Protein AF-A0A2V6P5K2-F1 (afdb_monomer)

Mean predicted aligned error: 11.36 Å

Radius of gyration: 23.08 Å; Cα contacts (8 Å, |Δi|>4): 167; chains: 1; bounding box: 64×49×76 Å

Sequence (135 aa):
MKTFSPVRTTAMHRAQLALGARFREVDGWQVADAYTSADTEAMRARAAVGLADVSAGGKLGVRGEAVDALIVKVSGGGAPEPGRAGRVRLDGAESLLCRLAADELPASAGCSPTPPRPSAALTSSTSPRRSPLST

Solvent-accessible surface area (backbone atoms only — not comparable to full-atom values): 8600 Å² total; per-residue (Å²): 133,86,80,86,75,84,75,41,68,52,96,57,47,69,60,40,53,76,64,53,40,40,72,42,80,54,99,61,27,55,40,79,71,41,66,80,47,71,68,60,50,53,50,50,24,73,76,65,71,69,89,79,90,64,76,86,45,57,72,46,79,46,75,40,91,58,47,55,64,49,37,33,71,59,46,77,41,81,64,55,57,64,78,32,69,38,82,42,47,47,93,88,39,54,26,40,40,35,20,69,39,95,37,32,36,43,34,33,47,52,86,71,86,71,70,80,75,74,80,80,76,85,74,87,78,88,78,81,85,81,78,83,88,82,134

Secondary structure (DSSP, 8-state):
-----PPEE-TTHHHHHHTT-EEEEETTEEEEEESS-HHHHHHHHHHS------TTS-EEEEESTTHHHHHHHHHSSPPPPTT-EEEEEETTEEEEEE--BTTEEEEEE-----PPPP--------PPPPPPPP-

Foldseek 3Di:
DDDDQDAAEDPCRVVCVVLQFDWDDDPRYTAGDDSDDPVVQVVVCVVPNHDGDPVPWDKDKFFDQCVQVVCCVQFVDGADDAQDWDWGAGPNFTKIWHHPDNGIIMITTDPDPDDPDPDPPPDDDDDDDDDDDDD

Nearest PDB structures (foldseek):
  3a8i-assembly1_A  TM=8.975E-01  e=7.615E-04  Escherichia coli K-12
  3a8k-assembly1_A  TM=8.858E-01  e=9.155E-04  Escherichia coli K-12
  4xrp-assembly1_F  TM=5.488E-01  e=4.380E+00  Capnocytophaga gingivalis ATCC 33624
  4xrp-assembly1_C  TM=5.606E-01  e=7.159E+00  Capnocytophaga gingivalis ATCC 33624

Structure (mmCIF, N/CA/C/O backbone):
data_AF-A0A2V6P5K2-F1
#
_entry.id   AF-A0A2V6P5K2-F1
#
loop_
_atom_site.group_PDB
_atom_site.id
_atom_site.type_symbol
_atom_site.label_atom_id
_atom_site.label_alt_id
_atom_site.label_comp_id
_atom_site.label_asym_id
_atom_site.label_entity_id
_atom_site.label_seq_id
_atom_site.pdbx_PDB_ins_code
_atom_site.Cartn_x
_atom_site.Cartn_y
_atom_site.Cartn_z
_atom_site.occupancy
_atom_site.B_iso_or_equiv
_atom_site.auth_seq_id
_atom_site.auth_comp_id
_atom_site.auth_asym_id
_atom_site.auth_atom_id
_atom_site.pdbx_PDB_model_num
ATOM 1 N N . MET A 1 1 ? -12.388 34.777 4.674 1.00 58.03 1 MET A N 1
ATOM 2 C CA . MET A 1 1 ? -12.860 33.700 3.771 1.00 58.03 1 MET A CA 1
ATOM 3 C C . MET A 1 1 ? -12.372 32.371 4.325 1.00 58.03 1 MET A C 1
ATOM 5 O O . MET A 1 1 ? -11.187 32.272 4.608 1.00 58.03 1 MET A O 1
ATOM 9 N N . LYS A 1 2 ? -13.252 31.385 4.552 1.00 57.06 2 LYS A N 1
ATOM 10 C CA . LYS A 1 2 ? -12.820 30.014 4.879 1.00 57.06 2 LYS A CA 1
ATOM 11 C C . LYS A 1 2 ? -12.403 29.338 3.574 1.00 57.06 2 LYS A C 1
ATOM 13 O O . LYS A 1 2 ? -13.245 29.158 2.700 1.00 57.06 2 LYS A O 1
ATOM 18 N N . THR A 1 3 ? -11.125 29.011 3.431 1.00 75.88 3 THR A N 1
ATOM 19 C CA . THR A 1 3 ? -10.625 28.248 2.284 1.00 75.88 3 THR A CA 1
ATOM 20 C C . THR A 1 3 ? -11.093 26.803 2.431 1.00 75.88 3 THR A C 1
ATOM 22 O O . THR A 1 3 ? -10.783 26.147 3.423 1.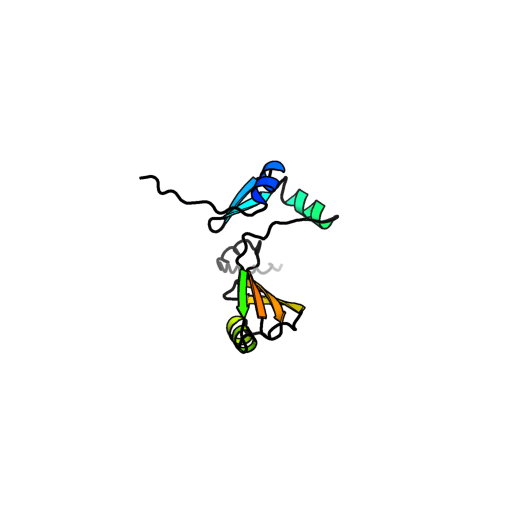00 75.88 3 THR A O 1
ATOM 25 N N . PHE A 1 4 ? -11.890 26.323 1.480 1.00 80.94 4 PHE A N 1
ATOM 26 C CA . PHE A 1 4 ? -12.284 24.921 1.412 1.00 80.94 4 PHE A CA 1
ATOM 27 C C . PHE A 1 4 ? -11.065 24.081 1.014 1.00 80.94 4 PHE A C 1
ATOM 29 O O . PHE A 1 4 ? -10.505 24.292 -0.060 1.00 80.94 4 PHE A O 1
ATOM 36 N N . SER A 1 5 ? -10.655 23.152 1.879 1.00 78.25 5 SER A N 1
ATOM 37 C CA . SER A 1 5 ? -9.629 22.153 1.570 1.00 78.25 5 SER A CA 1
ATOM 38 C C . SER A 1 5 ? -10.309 20.788 1.436 1.00 78.25 5 SER A C 1
ATOM 40 O O . SER A 1 5 ? -10.812 20.272 2.438 1.00 78.25 5 SER A O 1
ATOM 42 N N . PRO A 1 6 ? -10.415 20.219 0.223 1.00 82.56 6 PRO A N 1
ATOM 43 C CA . PRO A 1 6 ? -11.045 18.920 0.037 1.00 82.56 6 PRO A CA 1
ATOM 44 C C . PRO A 1 6 ? -10.199 17.812 0.672 1.00 82.56 6 PRO A C 1
ATOM 46 O O . PRO A 1 6 ? -9.006 17.686 0.401 1.00 82.56 6 PRO A O 1
ATOM 49 N N . VAL A 1 7 ? -10.841 16.975 1.485 1.00 89.81 7 VAL A N 1
ATOM 50 C CA . VAL A 1 7 ? -10.214 15.810 2.117 1.00 89.81 7 VAL A CA 1
ATOM 51 C C . VAL A 1 7 ? -10.334 14.606 1.185 1.00 89.81 7 VAL A C 1
ATOM 53 O O . VAL A 1 7 ? -11.437 14.241 0.772 1.00 89.81 7 VAL A O 1
ATOM 56 N N . ARG A 1 8 ? -9.205 13.974 0.848 1.00 94.44 8 ARG A N 1
ATOM 57 C CA . ARG A 1 8 ? -9.192 12.763 0.016 1.00 94.44 8 ARG A CA 1
ATOM 58 C C . ARG A 1 8 ? -9.599 11.548 0.846 1.00 94.44 8 ARG A C 1
ATOM 60 O O . ARG A 1 8 ? -9.168 11.395 1.984 1.00 94.44 8 ARG A O 1
ATOM 67 N N . THR A 1 9 ? -10.407 10.666 0.269 1.00 96.62 9 THR A N 1
ATOM 68 C CA . THR A 1 9 ? -10.878 9.431 0.915 1.00 96.62 9 THR A CA 1
ATOM 69 C C . THR A 1 9 ? -10.665 8.244 -0.014 1.00 96.62 9 THR A C 1
ATOM 71 O O . THR A 1 9 ? -10.690 8.387 -1.238 1.00 96.62 9 THR A O 1
ATOM 74 N N . THR A 1 10 ? -10.404 7.069 0.558 1.00 95.06 10 THR A N 1
ATOM 75 C CA . THR A 1 10 ? -10.227 5.842 -0.225 1.00 95.06 10 THR A CA 1
ATOM 76 C C . THR A 1 10 ? -11.581 5.260 -0.629 1.00 95.06 10 THR A C 1
ATOM 78 O O . THR A 1 10 ? -12.621 5.588 -0.054 1.00 95.06 10 THR A O 1
ATOM 81 N N . ALA A 1 11 ? -11.576 4.321 -1.578 1.00 96.94 11 ALA A N 1
ATOM 82 C CA . ALA A 1 11 ? -12.780 3.575 -1.942 1.00 96.94 11 ALA A CA 1
ATOM 83 C C . ALA A 1 11 ? -13.384 2.793 -0.756 1.00 96.94 11 ALA A C 1
ATOM 85 O O . ALA A 1 11 ? -14.581 2.511 -0.751 1.00 96.94 11 ALA A O 1
ATOM 86 N N . MET A 1 12 ? -12.576 2.456 0.256 1.00 96.81 12 MET A N 1
ATOM 87 C CA . MET A 1 12 ? -13.009 1.693 1.430 1.00 96.81 12 MET A CA 1
ATOM 88 C C . MET A 1 12 ? -13.611 2.570 2.534 1.00 96.81 12 MET A C 1
ATOM 90 O O . MET A 1 12 ? -14.211 2.037 3.464 1.00 96.81 12 MET A O 1
ATOM 94 N N . HIS A 1 13 ? -13.512 3.899 2.432 1.00 96.62 13 HIS A N 1
ATOM 95 C CA . HIS A 1 13 ? -13.865 4.846 3.498 1.00 96.62 13 HIS A CA 1
ATOM 96 C C . HIS A 1 13 ? -15.251 4.616 4.115 1.00 96.62 13 HIS A C 1
ATOM 98 O O . HIS A 1 13 ? -15.392 4.563 5.336 1.00 96.62 13 HIS A O 1
ATOM 104 N N . ARG A 1 1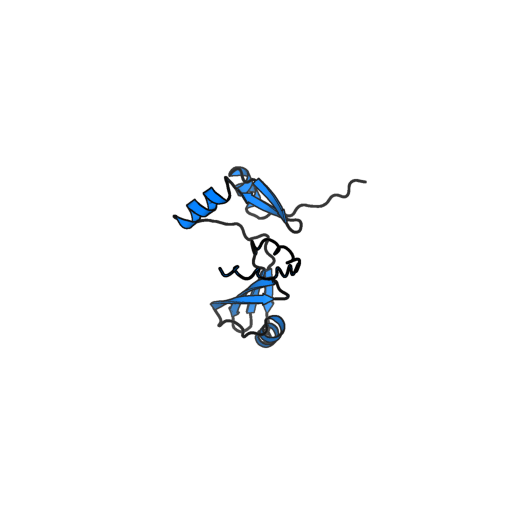4 ? -16.277 4.383 3.288 1.00 96.94 14 ARG A N 1
ATOM 105 C CA . ARG A 1 14 ? -17.643 4.117 3.773 1.00 96.94 14 ARG A CA 1
ATOM 106 C C . ARG A 1 14 ? -17.746 2.822 4.580 1.00 96.94 14 ARG A C 1
ATOM 108 O O . ARG A 1 14 ? -18.428 2.798 5.600 1.00 96.94 14 ARG A O 1
ATOM 115 N N . ALA A 1 15 ? -17.070 1.761 4.140 1.00 97.38 15 ALA A N 1
ATOM 116 C CA . ALA A 1 15 ? -17.043 0.495 4.868 1.00 97.38 15 ALA A CA 1
ATOM 117 C C . ALA A 1 15 ? -16.284 0.645 6.194 1.00 97.38 15 ALA A C 1
ATOM 119 O O . ALA A 1 15 ? -16.725 0.145 7.223 1.00 97.38 15 ALA A O 1
ATOM 120 N N . GLN A 1 16 ? -15.185 1.401 6.187 1.00 97.44 16 GLN A N 1
ATOM 121 C CA . GLN A 1 16 ? -14.398 1.692 7.384 1.00 97.44 16 GLN A CA 1
ATOM 122 C C . GLN A 1 16 ? -15.218 2.475 8.417 1.00 97.44 16 GLN A C 1
ATOM 124 O O . GLN A 1 16 ? -15.223 2.116 9.592 1.00 97.44 16 GLN A O 1
ATOM 129 N N . LEU A 1 17 ? -15.978 3.485 7.977 1.00 97.31 17 LEU A N 1
ATOM 130 C CA . LEU A 1 17 ? -16.918 4.217 8.830 1.00 97.31 17 LEU A CA 1
ATOM 131 C C . LEU A 1 17 ? -17.969 3.293 9.456 1.00 97.31 17 LEU A C 1
ATOM 133 O O . LEU A 1 17 ? -18.198 3.359 10.660 1.00 97.31 17 LEU A O 1
ATOM 137 N N . ALA A 1 18 ? -18.580 2.412 8.659 1.00 97.81 18 ALA A N 1
ATOM 138 C CA . ALA A 1 18 ? -19.583 1.463 9.146 1.00 97.81 18 ALA A CA 1
ATOM 139 C C . ALA A 1 18 ? -19.016 0.464 10.173 1.00 97.81 18 ALA A C 1
ATOM 141 O O . ALA A 1 18 ? -19.738 0.012 11.057 1.00 97.81 18 ALA A O 1
ATOM 142 N N . LEU A 1 19 ? -17.719 0.154 10.085 1.00 96.94 19 LEU A N 1
ATOM 143 C CA . LEU A 1 19 ? -16.990 -0.687 11.040 1.00 96.94 19 LEU A CA 1
ATOM 144 C C . LEU A 1 19 ? -16.494 0.079 12.281 1.00 96.94 19 LEU A C 1
ATOM 146 O O . LEU A 1 19 ? -15.808 -0.504 13.117 1.00 96.94 19 LEU A O 1
ATOM 150 N N . GLY A 1 20 ? -16.818 1.369 12.412 1.00 9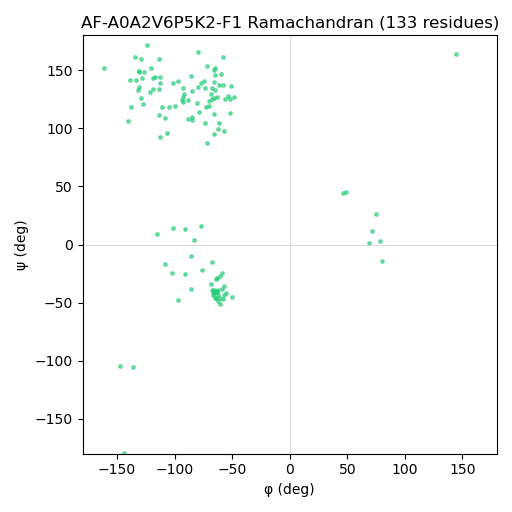7.00 20 GLY A N 1
ATOM 151 C CA . GLY A 1 20 ? -16.416 2.183 13.558 1.00 97.00 20 GLY A CA 1
ATOM 152 C C . GLY A 1 20 ? -14.944 2.594 13.543 1.00 97.00 20 GLY A C 1
ATOM 153 O O . GLY A 1 20 ? -14.367 2.828 14.605 1.00 97.00 20 GLY A O 1
ATOM 154 N N . ALA A 1 21 ? -14.323 2.683 12.362 1.00 97.31 21 ALA A N 1
ATOM 155 C CA . ALA A 1 21 ? -12.958 3.176 12.247 1.00 97.31 21 ALA A CA 1
ATOM 156 C C . ALA A 1 21 ? -12.828 4.594 12.818 1.00 97.31 21 ALA A C 1
ATOM 158 O O . ALA A 1 21 ? -13.634 5.487 12.545 1.00 97.31 21 ALA A O 1
ATOM 159 N N . ARG A 1 22 ? -11.748 4.817 13.561 1.00 96.38 22 ARG A N 1
ATOM 160 C CA . ARG A 1 22 ? -11.208 6.147 13.835 1.00 96.38 22 ARG A CA 1
ATOM 161 C C . ARG A 1 22 ? -10.280 6.534 12.697 1.00 96.38 22 ARG A C 1
ATOM 163 O O . ARG A 1 22 ? -9.585 5.679 12.155 1.00 96.38 22 ARG A O 1
ATOM 170 N N . PHE A 1 23 ? -10.258 7.815 12.355 1.00 96.06 23 PHE A N 1
ATOM 171 C CA . PHE A 1 23 ? -9.497 8.321 11.219 1.00 96.06 23 PHE A CA 1
ATOM 172 C C . PHE A 1 23 ? -8.472 9.364 11.644 1.00 96.06 23 PHE A C 1
ATOM 174 O O . PHE A 1 23 ? -8.692 10.113 12.596 1.00 96.06 23 PHE A O 1
ATOM 181 N N . ARG A 1 24 ? -7.391 9.453 10.873 1.00 94.62 24 ARG A N 1
ATOM 182 C CA . ARG A 1 24 ? -6.400 10.529 10.945 1.00 94.62 24 ARG A CA 1
ATOM 183 C C . ARG A 1 24 ? -6.147 11.113 9.562 1.00 94.62 24 ARG A C 1
ATOM 185 O O . ARG A 1 24 ? -6.414 10.459 8.553 1.00 94.62 24 ARG A O 1
ATOM 192 N N . GLU A 1 25 ? -5.624 12.332 9.523 1.00 93.19 25 GLU A N 1
ATOM 193 C CA . GLU A 1 25 ? -5.201 12.962 8.275 1.00 93.19 25 GLU A CA 1
ATOM 194 C C . GLU A 1 25 ? -3.719 12.678 8.004 1.00 93.19 25 GLU A C 1
ATOM 196 O O . GLU A 1 25 ? -2.878 12.862 8.885 1.00 93.19 25 GLU A O 1
ATOM 201 N N . VAL A 1 26 ? -3.399 12.209 6.798 1.00 90.19 26 VAL A N 1
ATOM 202 C CA . VAL A 1 26 ? -2.028 11.960 6.331 1.00 90.19 26 VAL A CA 1
ATOM 203 C C . VAL A 1 26 ? -1.923 12.457 4.898 1.00 90.19 26 VAL A C 1
ATOM 205 O O . VAL A 1 26 ? -2.649 11.977 4.031 1.00 90.19 26 VAL A O 1
ATOM 208 N N . ASP A 1 27 ? -1.052 13.436 4.648 1.00 87.19 27 ASP A N 1
ATOM 209 C CA . ASP A 1 27 ? -0.833 14.030 3.323 1.00 87.19 27 ASP A CA 1
ATOM 210 C C . ASP A 1 27 ? -2.144 14.375 2.600 1.00 87.19 27 ASP A C 1
ATOM 212 O O . ASP A 1 27 ? -2.316 14.048 1.429 1.00 87.19 27 ASP A O 1
ATOM 216 N N . GLY A 1 28 ? -3.106 14.985 3.305 1.00 90.12 28 GLY A N 1
ATOM 217 C CA . GLY A 1 28 ? -4.424 15.369 2.781 1.00 90.12 28 GLY A CA 1
ATOM 218 C C . GLY A 1 28 ? -5.396 14.211 2.506 1.00 90.12 28 GLY A C 1
ATOM 219 O O . GLY A 1 28 ? -6.418 14.425 1.847 1.00 90.12 28 GLY A O 1
ATOM 220 N N . TRP A 1 29 ? -5.087 12.997 2.967 1.00 94.31 29 TRP A N 1
ATOM 221 C CA . TRP A 1 29 ? -5.995 11.850 3.002 1.00 94.31 29 TRP A CA 1
ATOM 222 C C . TRP A 1 29 ? -6.559 11.636 4.397 1.00 94.31 29 TRP A C 1
ATOM 224 O O . TRP A 1 29 ? -5.817 11.659 5.372 1.00 94.31 29 TRP A O 1
ATOM 234 N N . GLN A 1 30 ? -7.843 11.310 4.487 1.00 95.75 30 GLN A N 1
ATOM 235 C CA . GLN A 1 30 ? -8.428 10.731 5.688 1.00 95.75 30 GLN A CA 1
ATOM 236 C C . GLN A 1 30 ? -8.282 9.208 5.633 1.00 95.75 30 GLN A C 1
ATOM 238 O O . GLN A 1 30 ? -8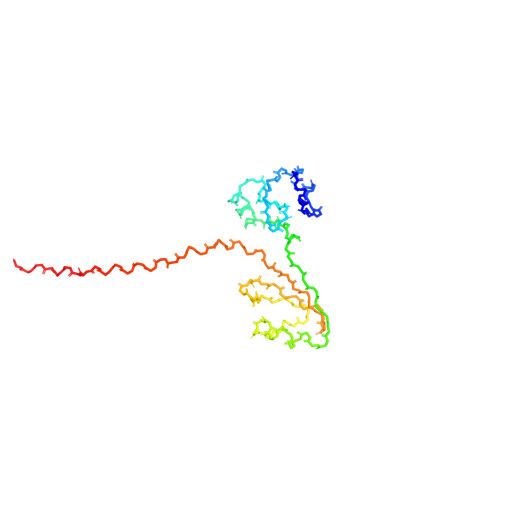.949 8.537 4.842 1.00 95.75 30 GLN A O 1
ATOM 243 N N . VAL A 1 31 ? -7.395 8.669 6.468 1.00 95.62 31 VAL A N 1
ATOM 244 C CA . VAL A 1 31 ? -7.057 7.240 6.524 1.00 95.62 31 VAL A CA 1
ATOM 245 C C . VAL A 1 31 ? -7.535 6.627 7.833 1.00 95.62 31 VAL A C 1
ATOM 247 O O . VAL A 1 31 ? -7.503 7.287 8.874 1.00 95.62 31 VAL A O 1
ATOM 250 N N . ALA A 1 32 ? -7.989 5.373 7.786 1.00 96.25 32 ALA A N 1
ATOM 251 C CA . ALA A 1 32 ? -8.329 4.628 8.993 1.00 96.25 32 ALA A CA 1
ATOM 252 C C . ALA A 1 32 ? -7.068 4.442 9.854 1.00 96.25 32 ALA A C 1
ATOM 254 O O . ALA A 1 32 ? -6.033 3.989 9.368 1.00 96.25 32 ALA A O 1
ATOM 255 N N . ASP A 1 33 ? -7.165 4.828 11.120 1.00 95.06 33 ASP A N 1
ATOM 256 C CA . ASP A 1 33 ? -6.094 4.753 12.112 1.00 95.06 33 ASP A CA 1
ATOM 257 C C . ASP A 1 33 ? -6.221 3.491 12.972 1.00 95.06 33 ASP A C 1
ATOM 259 O O . ASP A 1 33 ? -5.258 2.750 13.140 1.00 95.06 33 ASP A O 1
ATOM 263 N N . ALA A 1 34 ? -7.427 3.224 13.484 1.00 95.00 34 ALA A N 1
ATOM 264 C CA . ALA A 1 34 ? -7.740 2.044 14.285 1.00 95.00 34 ALA A CA 1
ATOM 265 C C . ALA A 1 34 ? -9.253 1.793 14.320 1.00 95.00 34 ALA A C 1
ATOM 267 O O . ALA A 1 34 ? -10.047 2.731 14.281 1.00 95.00 34 ALA A O 1
ATOM 268 N N . TYR A 1 35 ? -9.652 0.538 14.482 1.00 96.38 35 TYR A N 1
ATOM 269 C CA . TYR A 1 35 ? -11.032 0.097 14.721 1.00 96.38 35 TYR A CA 1
ATOM 270 C C . TYR A 1 35 ? -11.271 -0.241 16.203 1.00 96.38 35 TYR A C 1
ATOM 272 O O . TYR A 1 35 ? -12.393 -0.178 16.695 1.00 96.38 35 TYR A O 1
ATOM 280 N N . THR A 1 36 ? -10.210 -0.591 16.937 1.00 94.94 36 THR A N 1
ATOM 281 C CA . THR A 1 36 ? -10.212 -0.921 18.369 1.00 94.94 36 THR A CA 1
ATOM 282 C C . THR A 1 36 ? -9.026 -0.252 19.080 1.00 94.94 36 THR A C 1
ATOM 284 O O . THR A 1 36 ? -9.057 0.960 19.297 1.00 94.94 36 THR A O 1
ATOM 287 N N . SER A 1 37 ? -7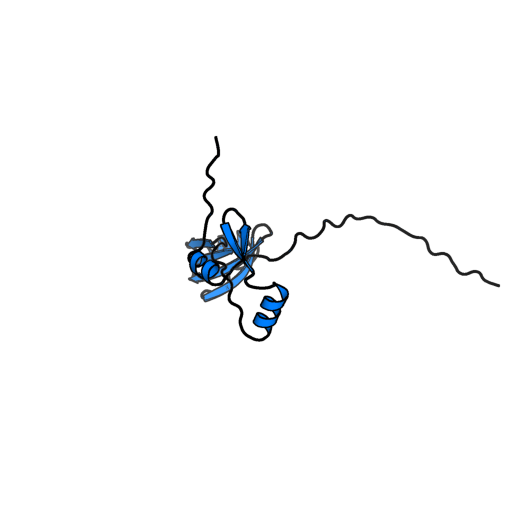.970 -0.987 19.439 1.00 94.31 37 SER A N 1
ATOM 288 C CA . SER A 1 37 ? -6.672 -0.456 19.872 1.00 94.31 37 SER A CA 1
ATOM 289 C C . SER A 1 37 ? -5.551 -1.077 19.041 1.00 94.31 37 SER A C 1
ATOM 291 O O . SER A 1 37 ? -5.656 -2.235 18.636 1.00 94.31 37 SER A O 1
ATOM 293 N N . ALA A 1 38 ? -4.472 -0.321 18.812 1.00 91.44 38 ALA A N 1
ATOM 294 C CA . ALA A 1 38 ? -3.346 -0.774 17.993 1.00 91.44 38 ALA A CA 1
ATOM 295 C C . ALA A 1 38 ? -2.756 -2.105 18.497 1.00 91.44 38 ALA A C 1
ATOM 297 O O . ALA A 1 38 ? -2.510 -3.010 17.703 1.00 91.44 38 ALA A O 1
ATOM 298 N N . ASP A 1 39 ? -2.613 -2.265 19.817 1.00 95.19 39 ASP A N 1
ATOM 299 C CA . ASP A 1 39 ? -2.106 -3.504 20.418 1.00 95.19 39 ASP A CA 1
ATOM 300 C C . ASP A 1 39 ? -3.052 -4.687 20.195 1.00 95.19 39 ASP A C 1
ATOM 302 O O . ASP A 1 39 ? -2.607 -5.781 19.845 1.00 95.19 39 ASP A O 1
ATOM 306 N N . THR A 1 40 ? -4.364 -4.469 20.339 1.00 96.50 40 THR A N 1
ATOM 307 C CA . THR A 1 40 ? -5.368 -5.522 20.127 1.00 96.50 40 THR A CA 1
ATOM 308 C C . THR A 1 40 ? -5.409 -5.950 18.666 1.00 96.50 40 THR A C 1
ATOM 310 O O . THR A 1 40 ? -5.446 -7.146 18.376 1.00 96.50 40 THR A O 1
ATOM 313 N N . GLU A 1 41 ? -5.369 -4.996 17.737 1.00 96.50 41 GLU A N 1
ATOM 314 C CA . GLU A 1 41 ? -5.343 -5.270 16.299 1.00 96.50 41 GLU A CA 1
ATOM 315 C C . GLU A 1 41 ? -4.072 -6.007 15.896 1.00 96.50 41 GLU A C 1
ATOM 317 O O . GLU A 1 41 ? -4.149 -7.031 15.221 1.00 96.50 41 GLU A O 1
ATOM 322 N N . ALA A 1 42 ? -2.910 -5.555 16.369 1.00 95.56 42 ALA A N 1
ATOM 323 C CA . ALA A 1 42 ? -1.638 -6.191 16.065 1.00 95.56 42 ALA A CA 1
ATOM 324 C C . ALA A 1 42 ? -1.541 -7.599 16.674 1.00 95.56 42 ALA A C 1
ATOM 326 O O . ALA A 1 42 ? -1.026 -8.512 16.030 1.00 95.56 42 ALA A O 1
ATOM 327 N N . MET A 1 43 ? -2.046 -7.807 17.894 1.00 97.69 43 MET A N 1
ATOM 328 C CA . MET A 1 43 ? -2.140 -9.135 18.508 1.00 97.69 43 MET A CA 1
ATOM 329 C C . MET A 1 43 ? -3.031 -10.064 17.672 1.00 97.69 43 MET A C 1
ATOM 331 O O . MET A 1 43 ? -2.600 -11.159 17.316 1.00 97.69 43 MET A O 1
ATOM 335 N N . ARG A 1 44 ? -4.247 -9.626 17.319 1.00 97.38 44 ARG A N 1
ATOM 336 C CA . ARG A 1 44 ? -5.194 -10.426 16.521 1.00 97.38 44 ARG A CA 1
ATOM 337 C C . ARG A 1 44 ? -4.655 -10.730 15.123 1.00 97.38 44 ARG A C 1
ATOM 339 O O . ARG A 1 44 ? -4.774 -11.863 14.669 1.00 97.38 44 ARG A O 1
ATOM 346 N N . ALA A 1 45 ? -4.018 -9.757 14.474 1.00 96.62 45 ALA A N 1
ATOM 347 C CA . ALA A 1 45 ? -3.410 -9.935 13.160 1.00 96.62 45 ALA A CA 1
ATOM 348 C C . ALA A 1 45 ? -2.254 -10.945 13.189 1.00 96.62 45 ALA A C 1
ATOM 350 O O . ALA A 1 45 ? -2.151 -11.762 12.283 1.00 96.62 45 ALA A O 1
ATOM 351 N N . ARG A 1 46 ? -1.415 -10.930 14.238 1.00 97.12 46 ARG A N 1
ATOM 352 C CA . ARG A 1 46 ? -0.338 -11.922 14.423 1.00 97.12 46 ARG A CA 1
ATOM 353 C C . ARG A 1 46 ? -0.867 -13.320 14.735 1.00 97.12 46 ARG A C 1
ATOM 355 O O . ARG A 1 46 ? -0.244 -14.295 14.336 1.00 97.12 46 ARG A O 1
ATOM 362 N N . ALA A 1 47 ? -1.979 -13.413 15.462 1.00 98.00 47 ALA A N 1
ATOM 363 C CA . ALA A 1 47 ? -2.608 -14.688 15.798 1.00 98.00 47 ALA A CA 1
ATOM 364 C C . ALA A 1 47 ? -3.380 -15.309 14.618 1.00 98.00 47 ALA A C 1
ATOM 366 O O . ALA A 1 47 ? -3.626 -16.512 14.626 1.00 98.00 47 ALA A O 1
ATOM 367 N N . ALA A 1 48 ? -3.778 -14.506 13.627 1.00 97.00 48 ALA A N 1
ATOM 368 C CA . ALA A 1 48 ? -4.548 -14.956 12.473 1.00 97.00 48 ALA A CA 1
ATOM 369 C C . ALA A 1 48 ? -4.201 -14.150 11.208 1.00 97.00 48 ALA A C 1
ATOM 371 O O . ALA A 1 48 ? -3.164 -14.371 10.588 1.00 97.00 48 ALA A O 1
ATOM 372 N N . VAL A 1 49 ? -5.081 -13.232 10.802 1.00 96.25 49 VAL A N 1
ATOM 373 C CA . VAL A 1 49 ? -4.922 -12.393 9.613 1.00 96.25 49 VAL A CA 1
ATOM 374 C C . VAL A 1 49 ? -5.372 -10.972 9.926 1.00 96.25 49 VAL A C 1
ATOM 376 O O . VAL A 1 49 ? -6.350 -10.757 10.641 1.00 96.25 49 VAL A O 1
ATOM 379 N N . GLY A 1 50 ? -4.643 -9.997 9.390 1.00 94.12 50 GLY A N 1
ATOM 380 C CA . GLY A 1 50 ? -5.011 -8.586 9.419 1.00 94.12 50 GLY A CA 1
ATOM 381 C C . GLY A 1 50 ? -5.225 -8.060 8.006 1.00 94.12 50 GLY A C 1
ATOM 382 O O . GLY A 1 50 ? -4.507 -8.442 7.083 1.00 94.12 50 GLY A O 1
ATOM 383 N N . LEU A 1 51 ? -6.196 -7.164 7.848 1.00 93.50 51 LEU A N 1
ATOM 384 C CA . LEU A 1 51 ? -6.417 -6.413 6.616 1.00 93.50 51 LEU A CA 1
ATOM 385 C C . LEU A 1 51 ? -6.141 -4.937 6.886 1.00 93.50 51 LEU A C 1
ATOM 387 O O . LEU A 1 51 ? -6.608 -4.387 7.881 1.00 93.50 51 LEU A O 1
ATOM 391 N N . ALA A 1 52 ? -5.392 -4.303 5.989 1.00 93.06 52 ALA A N 1
ATOM 392 C CA . ALA A 1 52 ? -5.084 -2.883 6.049 1.00 93.06 52 ALA A CA 1
ATOM 393 C C . ALA A 1 52 ? -5.356 -2.238 4.690 1.00 93.06 52 ALA A C 1
ATOM 395 O O . ALA A 1 52 ? -4.977 -2.774 3.648 1.00 93.06 52 ALA A O 1
ATOM 396 N N . ASP A 1 53 ? -5.997 -1.072 4.707 1.00 94.38 53 ASP A N 1
ATOM 397 C CA . ASP A 1 53 ? -6.177 -0.259 3.511 1.00 94.38 53 ASP A CA 1
ATOM 398 C C . ASP A 1 53 ? -4.939 0.613 3.283 1.00 94.38 53 ASP A C 1
ATOM 400 O O . ASP A 1 53 ? -4.700 1.588 3.992 1.00 94.38 53 ASP A O 1
ATOM 404 N N . VAL A 1 54 ? -4.152 0.256 2.271 1.00 92.25 54 VAL A N 1
ATOM 405 C CA . VAL A 1 54 ? -2.939 0.983 1.862 1.00 92.25 54 VAL A CA 1
ATOM 406 C C . VAL A 1 54 ? -3.175 1.857 0.623 1.00 92.25 54 VAL A C 1
ATOM 408 O O . VAL A 1 54 ? -2.234 2.324 -0.023 1.00 92.25 54 VAL A O 1
ATOM 411 N N . SER A 1 55 ? -4.439 2.089 0.253 1.00 91.88 55 SER A N 1
ATOM 412 C CA . SER A 1 55 ? -4.804 2.766 -0.998 1.00 91.88 55 SER A CA 1
ATOM 413 C C . SER A 1 55 ? -4.328 4.215 -1.060 1.00 91.88 55 SER A C 1
ATOM 415 O O . SER A 1 55 ? -3.997 4.677 -2.150 1.00 91.88 55 SER A O 1
ATOM 417 N N . ALA A 1 56 ? -4.225 4.893 0.087 1.00 92.50 56 ALA A N 1
ATOM 418 C CA . ALA A 1 56 ? -3.718 6.262 0.186 1.00 92.50 56 ALA A CA 1
ATOM 419 C C . ALA A 1 56 ? -2.217 6.396 -0.153 1.00 92.50 56 ALA A C 1
ATOM 421 O O . ALA A 1 56 ? -1.747 7.501 -0.412 1.00 92.50 56 ALA A O 1
ATOM 422 N N . GLY A 1 57 ? -1.465 5.287 -0.190 1.00 89.38 57 GLY A N 1
ATOM 423 C CA . GLY A 1 57 ? -0.051 5.296 -0.567 1.00 89.38 57 GLY A CA 1
ATOM 424 C C . GLY A 1 57 ? 0.165 5.683 -2.033 1.00 89.38 57 GLY A C 1
ATOM 425 O O . GLY A 1 57 ? -0.571 5.231 -2.920 1.00 89.38 57 GLY A O 1
ATOM 426 N N . GLY A 1 58 ? 1.200 6.489 -2.285 1.00 88.38 58 GLY A N 1
ATOM 427 C CA . GLY A 1 58 ? 1.602 6.907 -3.628 1.00 88.38 58 GLY A CA 1
ATOM 428 C C . GLY A 1 58 ? 1.998 5.719 -4.505 1.00 88.38 58 GLY A C 1
ATOM 429 O O . GLY A 1 58 ? 2.682 4.802 -4.048 1.00 88.38 58 GLY A O 1
ATOM 430 N N . LYS A 1 59 ? 1.549 5.732 -5.762 1.00 91.38 59 LYS A N 1
ATOM 431 C CA . LYS A 1 59 ? 1.831 4.700 -6.767 1.00 91.38 59 LYS A CA 1
ATOM 432 C C . LYS A 1 59 ? 2.278 5.384 -8.054 1.00 91.38 59 LYS A C 1
ATOM 434 O O . LYS A 1 59 ? 1.629 6.334 -8.486 1.00 91.38 59 LYS A O 1
ATOM 439 N N . LEU A 1 60 ? 3.359 4.903 -8.653 1.00 90.12 60 LEU A N 1
ATOM 440 C CA . LEU A 1 60 ? 3.910 5.412 -9.907 1.00 90.12 60 LEU A CA 1
ATOM 441 C C . LEU A 1 60 ? 4.085 4.248 -10.878 1.00 90.12 60 LEU A C 1
ATOM 443 O O . LEU A 1 60 ? 4.812 3.313 -10.570 1.00 90.12 60 LEU A O 1
ATOM 447 N N . GLY A 1 61 ? 3.433 4.302 -12.037 1.00 91.62 61 GLY A N 1
ATOM 448 C CA . GLY A 1 61 ? 3.676 3.362 -13.130 1.00 91.62 61 GLY A CA 1
ATOM 449 C C . GLY A 1 61 ? 4.724 3.920 -14.083 1.00 91.62 61 GLY A C 1
ATOM 450 O O . GLY A 1 61 ? 4.562 5.036 -14.573 1.00 91.62 61 GLY A O 1
ATOM 451 N N . VAL A 1 62 ? 5.775 3.152 -14.358 1.00 90.50 62 VAL A N 1
ATOM 452 C CA . VAL A 1 62 ? 6.794 3.493 -15.353 1.00 90.50 62 VAL A CA 1
ATOM 453 C C . V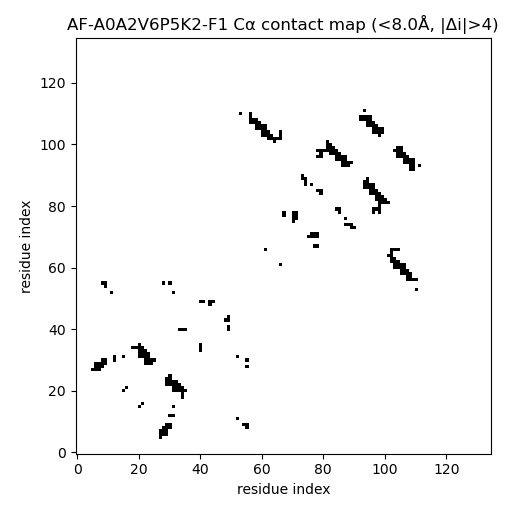AL A 1 62 ? 6.805 2.428 -16.436 1.00 90.50 62 VAL A C 1
ATOM 45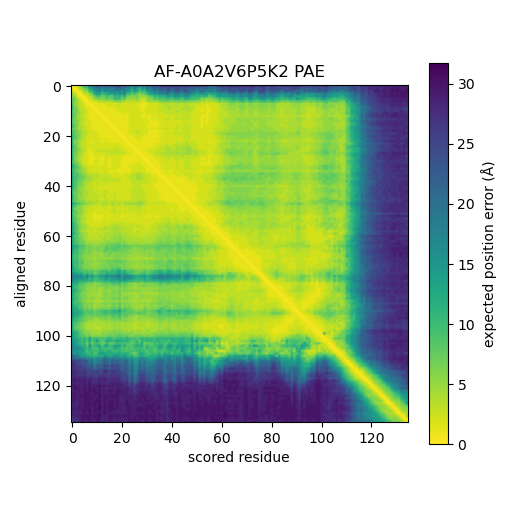5 O O . VAL A 1 62 ? 6.791 1.235 -16.130 1.00 90.50 62 VAL A O 1
ATOM 458 N N . ARG A 1 63 ? 6.832 2.864 -17.697 1.00 92.62 63 ARG A N 1
ATOM 459 C CA . ARG A 1 63 ? 6.958 1.981 -18.855 1.00 92.62 63 ARG A CA 1
ATOM 460 C C . ARG A 1 63 ? 8.002 2.495 -19.839 1.00 92.62 63 ARG A C 1
ATOM 462 O O . ARG A 1 63 ? 8.083 3.704 -20.053 1.00 92.62 63 ARG A O 1
ATOM 469 N N . GLY A 1 64 ? 8.766 1.586 -20.434 1.00 92.94 64 GLY A N 1
ATOM 470 C CA . GLY A 1 64 ? 9.708 1.873 -21.513 1.00 92.94 64 GLY A CA 1
ATOM 471 C C . GLY A 1 64 ? 10.977 1.025 -21.469 1.00 92.94 64 GLY A C 1
ATOM 472 O O . GLY A 1 64 ? 11.343 0.455 -20.444 1.00 92.94 64 GLY A O 1
ATOM 473 N N . GLU A 1 65 ? 11.695 1.002 -22.590 1.00 91.81 65 GLU A N 1
ATOM 474 C CA . GLU A 1 65 ? 12.906 0.187 -22.788 1.00 91.81 65 GLU A CA 1
ATOM 475 C C . GLU A 1 65 ? 14.037 0.526 -21.802 1.00 91.81 65 GLU A C 1
ATOM 477 O O . GLU A 1 65 ? 14.853 -0.323 -21.456 1.00 91.81 65 GLU A O 1
ATOM 482 N N . ALA A 1 66 ? 14.070 1.764 -21.302 1.00 92.06 66 ALA A N 1
ATOM 483 C CA . ALA A 1 66 ? 15.089 2.246 -20.372 1.00 92.06 66 ALA A CA 1
ATOM 484 C C . ALA A 1 66 ? 14.728 2.050 -18.885 1.00 92.06 66 ALA A C 1
ATOM 486 O O . ALA A 1 66 ? 15.378 2.648 -18.022 1.00 92.06 66 ALA A O 1
ATOM 487 N N . VAL A 1 67 ? 13.700 1.253 -18.555 1.00 90.94 67 VAL A N 1
ATOM 488 C CA . VAL A 1 67 ? 13.238 1.098 -17.163 1.00 90.94 67 VAL A CA 1
ATOM 489 C C . VAL A 1 67 ? 14.345 0.567 -16.247 1.00 90.94 67 VAL A C 1
ATOM 491 O O . VAL A 1 67 ? 14.511 1.069 -15.138 1.00 90.94 67 VAL A O 1
ATOM 494 N N . ASP A 1 68 ? 15.177 -0.357 -16.732 1.00 88.94 68 ASP A N 1
ATOM 495 C CA . ASP A 1 68 ? 16.294 -0.912 -15.959 1.00 88.94 68 ASP A CA 1
ATOM 496 C C . ASP A 1 68 ? 17.350 0.143 -15.632 1.00 88.94 68 ASP A C 1
ATOM 498 O O . ASP A 1 68 ? 17.769 0.281 -14.481 1.00 88.94 68 ASP A O 1
ATOM 502 N N . ALA A 1 69 ? 17.728 0.947 -16.628 1.00 91.00 69 ALA A N 1
ATOM 503 C CA . ALA A 1 69 ? 18.672 2.042 -16.440 1.00 91.00 69 ALA A CA 1
ATOM 504 C C . ALA A 1 69 ? 18.130 3.088 -15.454 1.00 91.00 69 ALA A C 1
ATOM 506 O O . ALA A 1 69 ? 18.874 3.598 -14.612 1.00 91.00 69 ALA A O 1
ATOM 507 N N . LEU A 1 70 ? 16.827 3.383 -15.520 1.00 89.88 70 LEU A N 1
ATOM 508 C CA . LEU A 1 70 ? 16.173 4.265 -14.561 1.00 89.88 70 LEU A CA 1
ATOM 509 C C . LEU A 1 70 ? 16.245 3.690 -13.141 1.00 89.88 70 LEU A C 1
ATOM 511 O O . LEU A 1 70 ? 16.641 4.414 -12.232 1.00 89.88 70 LEU A O 1
ATOM 515 N N . ILE A 1 71 ? 15.899 2.413 -12.946 1.00 87.88 71 ILE A N 1
ATOM 516 C CA . ILE A 1 71 ? 15.880 1.765 -11.624 1.00 87.88 71 ILE A CA 1
ATOM 517 C C . ILE A 1 71 ? 17.267 1.772 -10.989 1.00 87.88 71 ILE A C 1
ATOM 519 O O . ILE A 1 71 ? 17.397 2.167 -9.828 1.00 87.88 71 ILE A O 1
ATOM 523 N N . VAL A 1 72 ? 18.299 1.408 -11.753 1.00 90.31 72 VAL A N 1
ATOM 524 C CA . VAL A 1 72 ? 19.693 1.470 -11.293 1.00 90.31 72 VAL A CA 1
ATOM 525 C C . VAL A 1 72 ? 20.047 2.887 -10.851 1.00 90.31 72 VAL A C 1
ATOM 527 O O . VAL A 1 72 ? 20.622 3.076 -9.781 1.00 90.31 72 VAL A O 1
ATOM 530 N N . LYS A 1 73 ? 19.633 3.899 -11.620 1.00 90.62 73 LYS A N 1
ATOM 531 C CA . LYS A 1 73 ? 19.907 5.304 -11.305 1.00 90.62 73 LYS A CA 1
ATOM 532 C C . LYS A 1 73 ? 19.200 5.792 -10.037 1.00 90.62 73 LYS A C 1
ATOM 534 O O . LYS A 1 73 ? 19.799 6.553 -9.284 1.00 90.62 73 LYS A O 1
ATOM 539 N N . VAL A 1 74 ? 17.942 5.405 -9.809 1.00 87.31 74 VAL A N 1
ATOM 540 C CA . VAL A 1 74 ? 17.136 5.935 -8.688 1.00 87.31 74 VAL A CA 1
ATOM 541 C C . VAL A 1 74 ? 17.248 5.119 -7.403 1.00 87.31 74 VAL A C 1
ATOM 543 O O . VAL A 1 74 ? 17.028 5.667 -6.327 1.00 87.31 74 VAL A O 1
ATOM 546 N N . SER A 1 75 ? 17.573 3.828 -7.497 1.00 84.88 75 SER A N 1
ATOM 547 C CA . SER A 1 75 ? 17.654 2.935 -6.333 1.00 84.88 75 SER A CA 1
ATOM 548 C C . SER A 1 75 ? 19.081 2.539 -5.956 1.00 84.88 75 SER A C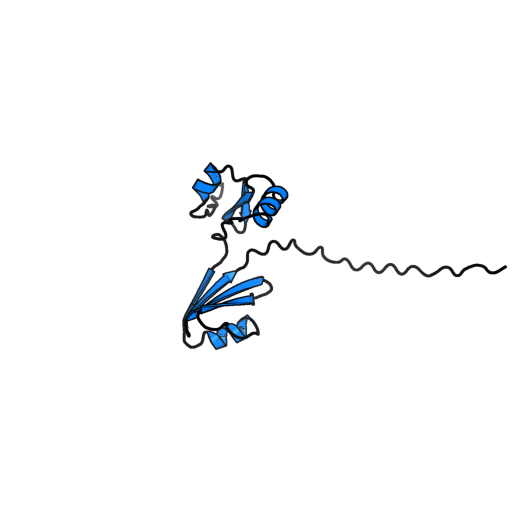 1
ATOM 550 O O . SER A 1 75 ? 19.297 2.028 -4.858 1.00 84.88 75 SER A O 1
ATOM 552 N N . GLY A 1 76 ? 20.055 2.729 -6.856 1.00 83.81 76 GLY A N 1
ATOM 553 C CA . GLY A 1 76 ? 21.423 2.229 -6.692 1.00 83.81 76 GLY A CA 1
ATOM 554 C C . GLY A 1 76 ? 21.546 0.701 -6.774 1.00 83.81 76 GLY A C 1
ATOM 555 O O . GLY A 1 76 ? 22.645 0.176 -6.615 1.00 83.81 76 GLY A O 1
ATOM 556 N N . GLY A 1 77 ? 20.441 -0.013 -7.012 1.00 83.38 77 GLY A N 1
ATOM 557 C CA . GLY A 1 77 ? 20.378 -1.466 -7.129 1.00 83.38 77 GLY A CA 1
ATOM 558 C C . GLY A 1 77 ? 19.760 -1.923 -8.449 1.00 83.38 77 GLY A C 1
ATOM 559 O O . GLY A 1 77 ? 19.251 -1.129 -9.237 1.00 83.38 77 GLY A O 1
ATOM 560 N N . GLY A 1 78 ? 19.821 -3.230 -8.695 1.00 81.69 78 GLY A N 1
ATOM 561 C CA . GLY A 1 78 ? 19.204 -3.841 -9.869 1.00 81.69 78 GLY A CA 1
ATOM 562 C C . GLY A 1 78 ? 17.679 -3.877 -9.778 1.00 81.69 78 GLY A C 1
ATOM 563 O O . GLY A 1 78 ? 17.097 -3.917 -8.691 1.00 81.69 78 GLY A O 1
ATOM 564 N N . ALA A 1 79 ? 17.033 -3.897 -10.939 1.00 84.00 79 ALA A N 1
ATOM 565 C CA . ALA A 1 79 ? 15.610 -4.172 -11.033 1.00 84.00 79 ALA A CA 1
ATOM 566 C C . ALA A 1 79 ? 15.299 -5.613 -10.586 1.00 84.00 79 ALA A C 1
ATOM 568 O O . ALA A 1 79 ? 16.098 -6.513 -10.852 1.00 84.00 79 ALA A O 1
ATOM 569 N N . PRO A 1 80 ? 14.141 -5.867 -9.945 1.00 89.25 80 PRO A N 1
ATOM 570 C CA . PRO A 1 80 ? 13.659 -7.230 -9.746 1.00 89.25 80 PRO A CA 1
ATOM 571 C C . PRO A 1 80 ? 13.482 -7.952 -11.087 1.00 89.25 80 PRO A C 1
ATOM 573 O O . PRO A 1 80 ? 13.323 -7.309 -12.122 1.00 89.25 80 PRO A O 1
ATOM 576 N N . GLU A 1 81 ? 13.425 -9.280 -11.064 1.00 90.62 81 GLU A N 1
ATOM 577 C CA . GLU A 1 81 ? 12.979 -10.064 -12.222 1.00 90.62 81 GLU A CA 1
ATOM 578 C C . GLU A 1 81 ? 11.491 -9.803 -12.531 1.00 90.62 81 GLU A C 1
ATOM 580 O O . GLU A 1 81 ? 10.715 -9.547 -11.599 1.00 90.62 81 GLU A O 1
ATOM 585 N N . PRO A 1 82 ? 11.041 -9.897 -13.798 1.00 92.00 82 PRO A N 1
ATOM 586 C CA . PRO A 1 82 ? 9.617 -9.845 -14.126 1.00 92.00 82 PRO A CA 1
ATOM 587 C C . PRO A 1 82 ? 8.788 -10.837 -13.292 1.00 92.00 82 PRO A C 1
ATOM 589 O O . PRO A 1 82 ? 9.185 -11.978 -13.059 1.00 92.00 82 PRO A O 1
ATOM 592 N N . GLY A 1 83 ? 7.632 -10.388 -12.801 1.00 92.12 83 GLY A N 1
ATOM 593 C CA . GLY A 1 83 ? 6.777 -11.135 -11.875 1.00 92.12 83 GLY A CA 1
ATOM 594 C C . GLY A 1 83 ? 7.250 -11.123 -10.415 1.00 92.12 83 GLY A C 1
ATOM 595 O O . GLY A 1 83 ? 6.633 -11.773 -9.566 1.00 92.12 83 GLY A O 1
ATOM 596 N N . ARG A 1 84 ? 8.330 -10.403 -10.085 1.00 92.50 84 ARG A N 1
ATOM 597 C CA . ARG A 1 84 ? 8.833 -10.247 -8.713 1.00 92.50 84 ARG A CA 1
ATOM 598 C C . ARG A 1 84 ? 8.710 -8.811 -8.221 1.00 92.50 84 ARG A C 1
ATOM 600 O O . ARG A 1 84 ? 8.614 -7.853 -8.988 1.00 92.50 84 ARG A O 1
ATOM 607 N N . ALA A 1 85 ? 8.744 -8.685 -6.898 1.00 91.81 85 ALA A N 1
ATOM 608 C CA . ALA A 1 85 ? 8.823 -7.409 -6.215 1.00 91.81 85 ALA A CA 1
ATOM 609 C C . ALA A 1 85 ? 10.103 -7.325 -5.380 1.00 91.81 85 ALA A C 1
ATOM 611 O O . ALA A 1 85 ? 10.526 -8.315 -4.781 1.00 91.81 85 ALA A O 1
ATOM 612 N N . GLY A 1 86 ? 10.700 -6.140 -5.332 1.00 90.19 86 GLY A N 1
ATOM 613 C CA . GLY A 1 86 ? 11.879 -5.832 -4.533 1.00 90.19 86 GLY A CA 1
ATOM 614 C C . GLY A 1 86 ? 11.643 -4.591 -3.686 1.00 90.19 86 GLY A C 1
ATOM 615 O O . GLY A 1 86 ? 10.979 -3.648 -4.117 1.00 90.19 86 GLY A O 1
ATOM 616 N N . ARG A 1 87 ? 12.181 -4.591 -2.465 1.00 90.38 87 ARG A N 1
ATOM 617 C CA . ARG A 1 87 ? 12.225 -3.382 -1.641 1.00 90.38 87 ARG A CA 1
ATOM 618 C C . ARG A 1 87 ? 13.446 -2.571 -2.024 1.00 90.38 87 ARG A C 1
ATOM 620 O O . ARG A 1 87 ? 14.545 -3.113 -2.097 1.00 90.38 87 ARG A O 1
ATOM 627 N N . VAL A 1 88 ? 13.239 -1.284 -2.235 1.00 88.50 88 VAL A N 1
ATOM 628 C CA . VAL A 1 88 ? 14.300 -0.328 -2.528 1.00 88.50 88 VAL A CA 1
ATOM 629 C C . VAL A 1 88 ? 14.097 0.921 -1.693 1.00 88.50 88 VAL A C 1
ATOM 631 O O . VAL A 1 88 ? 12.991 1.202 -1.229 1.00 88.50 88 VAL A O 1
ATOM 634 N N . ARG A 1 89 ? 15.155 1.710 -1.556 1.00 87.56 89 ARG A N 1
ATOM 635 C CA . ARG A 1 89 ? 15.058 3.043 -0.981 1.00 87.56 89 ARG A CA 1
ATOM 636 C C . ARG A 1 89 ? 15.151 4.071 -2.101 1.00 87.56 89 ARG A C 1
ATOM 638 O O . ARG A 1 89 ? 16.158 4.116 -2.796 1.00 87.56 89 ARG A O 1
ATOM 645 N N . LEU A 1 90 ? 14.100 4.867 -2.271 1.00 84.19 90 LEU A N 1
ATOM 646 C CA . LEU A 1 90 ? 14.058 5.994 -3.202 1.00 84.19 90 LEU A CA 1
ATOM 647 C C . LEU A 1 90 ? 14.024 7.270 -2.370 1.00 84.19 90 LEU A C 1
ATOM 649 O O . LEU A 1 90 ? 13.107 7.442 -1.574 1.00 84.19 90 LEU A O 1
ATOM 653 N N . ASP A 1 91 ? 15.040 8.121 -2.511 1.00 83.25 91 ASP A N 1
ATOM 654 C CA . ASP A 1 91 ? 15.147 9.392 -1.774 1.00 83.25 91 ASP A CA 1
ATOM 655 C C . ASP A 1 91 ? 14.904 9.251 -0.252 1.00 83.25 91 ASP A C 1
ATOM 657 O O . ASP A 1 91 ? 14.123 9.960 0.374 1.00 83.25 91 ASP A O 1
ATOM 661 N N . GLY A 1 92 ? 15.514 8.230 0.361 1.00 81.81 92 GLY A N 1
ATOM 662 C CA . GLY A 1 92 ? 15.358 7.954 1.794 1.00 81.81 92 GLY A CA 1
ATOM 663 C C . GLY A 1 92 ? 14.074 7.210 2.192 1.00 81.81 92 GLY A C 1
ATOM 664 O O . GLY A 1 92 ? 14.028 6.660 3.294 1.00 81.81 92 GLY A O 1
ATOM 665 N N . ALA A 1 93 ? 13.076 7.109 1.310 1.00 82.81 93 ALA A N 1
ATOM 666 C CA . ALA A 1 93 ? 11.820 6.409 1.564 1.00 82.81 93 ALA A CA 1
ATOM 667 C C . ALA A 1 93 ? 11.862 4.944 1.102 1.00 82.81 93 ALA A C 1
ATOM 669 O O . ALA A 1 93 ? 12.278 4.625 -0.014 1.00 82.81 93 ALA A O 1
ATOM 670 N N . GLU A 1 94 ? 11.380 4.035 1.951 1.00 87.69 94 GLU A N 1
ATOM 671 C CA . GLU A 1 94 ? 11.179 2.633 1.577 1.00 87.69 94 GLU A CA 1
ATOM 672 C C . GLU A 1 94 ? 10.056 2.522 0.541 1.00 87.69 94 GLU A C 1
ATOM 674 O O . GLU A 1 94 ? 8.933 2.975 0.766 1.00 87.69 94 GLU A O 1
ATOM 679 N N . SER A 1 95 ? 10.350 1.891 -0.587 1.00 88.69 95 SER A N 1
ATOM 680 C CA . SER A 1 95 ? 9.419 1.680 -1.690 1.00 88.69 95 SER A CA 1
ATOM 681 C C . SER A 1 95 ? 9.432 0.221 -2.124 1.00 88.69 95 SER A C 1
ATOM 683 O O . SER A 1 95 ? 10.448 -0.470 -2.035 1.00 88.69 95 SER A O 1
ATOM 685 N N . LEU A 1 96 ? 8.290 -0.251 -2.611 1.00 91.00 96 LEU A N 1
ATOM 686 C CA . LEU A 1 96 ? 8.172 -1.549 -3.258 1.00 91.00 96 LEU A CA 1
ATOM 687 C C . LEU A 1 96 ? 8.177 -1.334 -4.770 1.00 91.00 96 LEU A C 1
ATOM 689 O O . LEU A 1 96 ? 7.300 -0.648 -5.294 1.00 91.00 96 LEU A O 1
ATOM 693 N N . LEU A 1 97 ? 9.163 -1.906 -5.455 1.00 91.38 97 LEU A N 1
ATOM 694 C CA . LEU A 1 97 ? 9.190 -2.005 -6.910 1.00 91.38 97 LEU A CA 1
ATOM 695 C C . LEU A 1 97 ? 8.603 -3.347 -7.307 1.00 91.38 97 LEU A C 1
ATOM 697 O O . LEU A 1 97 ? 9.106 -4.377 -6.869 1.00 91.38 97 LEU A O 1
ATOM 701 N N . CYS A 1 98 ? 7.583 -3.345 -8.152 1.00 91.12 98 CYS A N 1
ATOM 702 C CA . CYS A 1 98 ? 6.982 -4.558 -8.688 1.00 91.12 98 CYS A CA 1
ATOM 703 C C . CYS A 1 98 ? 7.251 -4.589 -10.189 1.00 91.12 98 CYS A C 1
ATOM 705 O O . CYS A 1 98 ? 6.700 -3.768 -10.914 1.00 91.12 98 CYS A O 1
ATOM 707 N N . ARG A 1 99 ? 8.082 -5.514 -10.676 1.00 91.19 99 ARG A N 1
ATOM 708 C CA . ARG A 1 99 ? 8.336 -5.622 -12.116 1.00 91.19 99 ARG A CA 1
ATOM 709 C C . ARG A 1 99 ? 7.249 -6.477 -12.753 1.00 91.19 99 ARG A C 1
ATOM 711 O O . ARG A 1 99 ? 7.188 -7.677 -12.500 1.00 91.19 99 ARG A O 1
ATOM 718 N N . LEU A 1 100 ? 6.373 -5.862 -13.543 1.00 90.69 100 LEU A N 1
ATOM 719 C CA . LEU A 1 100 ? 5.256 -6.567 -14.182 1.00 90.69 100 LEU A CA 1
ATOM 720 C C . LEU A 1 100 ? 5.670 -7.206 -15.509 1.00 90.69 100 LEU A C 1
ATOM 722 O O . LEU A 1 100 ? 5.252 -8.322 -15.801 1.00 90.69 100 LEU A O 1
ATOM 726 N N . ALA A 1 101 ? 6.517 -6.519 -16.276 1.00 88.12 101 ALA A N 1
ATOM 727 C CA . ALA A 1 101 ? 7.045 -6.984 -17.553 1.00 88.12 101 ALA A CA 1
ATOM 728 C C . ALA A 1 101 ? 8.499 -6.522 -17.738 1.00 88.12 101 ALA A C 1
ATOM 730 O O . ALA A 1 101 ? 9.073 -5.861 -16.868 1.00 88.12 101 ALA A O 1
ATOM 731 N N . ALA A 1 102 ? 9.109 -6.873 -18.872 1.00 81.44 102 ALA A N 1
ATOM 732 C CA . ALA A 1 102 ? 10.469 -6.441 -19.196 1.00 81.44 102 ALA A CA 1
ATOM 733 C C . ALA A 1 102 ? 10.601 -4.907 -19.194 1.00 81.44 102 ALA A C 1
ATOM 735 O O . ALA A 1 102 ? 11.601 -4.382 -18.716 1.00 81.44 102 ALA A O 1
ATOM 736 N N . ASP A 1 103 ? 9.566 -4.204 -19.639 1.00 82.44 103 ASP A N 1
ATOM 737 C CA . ASP A 1 103 ? 9.519 -2.759 -19.832 1.00 82.44 103 ASP A CA 1
ATOM 738 C C . ASP A 1 103 ? 8.516 -2.057 -18.905 1.00 82.44 103 ASP A C 1
ATOM 740 O O . ASP A 1 103 ? 8.274 -0.870 -19.082 1.00 82.44 103 ASP A O 1
ATOM 744 N N . GLU A 1 104 ? 7.930 -2.744 -17.917 1.00 82.38 104 GLU A N 1
ATOM 745 C CA . GLU A 1 104 ? 6.903 -2.175 -17.035 1.00 82.38 104 GLU A CA 1
ATOM 746 C C . GLU A 1 104 ? 7.212 -2.381 -15.551 1.00 82.38 104 GLU A C 1
ATOM 748 O O . GLU A 1 104 ? 7.350 -3.512 -15.066 1.00 82.38 104 GLU A O 1
ATOM 753 N N . LEU A 1 105 ? 7.219 -1.269 -14.810 1.00 74.81 105 LEU A N 1
ATOM 754 C CA . LEU A 1 105 ? 7.429 -1.256 -13.371 1.00 74.81 105 LEU A CA 1
ATOM 755 C C . LEU A 1 105 ? 6.517 -0.244 -12.656 1.00 74.81 105 LEU A C 1
ATOM 757 O O . LEU A 1 105 ? 6.762 0.964 -12.694 1.00 74.81 105 LEU A O 1
ATOM 761 N N . PRO A 1 106 ? 5.485 -0.712 -11.940 1.00 72.31 106 PRO A N 1
ATOM 762 C CA . PRO A 1 106 ? 4.871 0.035 -10.856 1.00 72.31 106 PRO A CA 1
ATOM 763 C C . PRO A 1 106 ? 5.747 0.065 -9.598 1.00 72.31 106 PRO A C 1
ATOM 765 O O . PRO A 1 106 ? 6.252 -0.953 -9.124 1.00 72.31 106 PRO A O 1
ATOM 768 N N . ALA A 1 107 ? 5.862 1.251 -9.015 1.00 71.38 107 ALA A N 1
ATOM 769 C CA . ALA A 1 107 ? 6.435 1.494 -7.705 1.00 71.38 107 ALA A CA 1
ATOM 770 C C . ALA A 1 107 ? 5.339 1.971 -6.748 1.00 71.38 107 ALA A C 1
ATOM 772 O O . ALA A 1 107 ? 4.501 2.795 -7.117 1.00 71.38 107 ALA A O 1
ATOM 773 N N . SER A 1 108 ? 5.354 1.491 -5.509 1.00 74.19 108 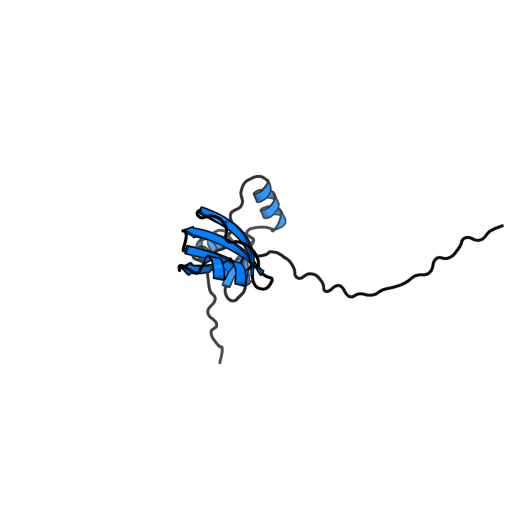SER A N 1
ATOM 774 C CA . SER A 1 108 ? 4.523 2.037 -4.434 1.00 74.19 108 SER A CA 1
ATOM 775 C C . SER A 1 108 ? 5.395 2.515 -3.286 1.00 74.19 108 SER A C 1
ATOM 777 O O . SER A 1 108 ? 6.246 1.757 -2.812 1.00 74.19 108 SER A O 1
ATOM 779 N N . ALA A 1 109 ? 5.150 3.730 -2.804 1.00 71.19 109 ALA A N 1
ATOM 780 C CA . ALA A 1 109 ? 5.756 4.198 -1.567 1.00 71.19 109 ALA A CA 1
ATOM 781 C C . ALA A 1 109 ? 5.215 3.348 -0.411 1.00 71.19 109 ALA A C 1
ATOM 783 O O . ALA A 1 109 ? 4.000 3.195 -0.247 1.00 71.19 109 ALA A O 1
ATOM 784 N N . GLY A 1 110 ? 6.114 2.756 0.372 1.00 57.28 110 GLY A N 1
ATOM 785 C CA . GLY A 1 110 ? 5.726 2.047 1.576 1.00 57.28 110 GLY A CA 1
ATOM 786 C C . GLY A 1 110 ? 5.140 3.038 2.575 1.00 57.28 110 GLY A C 1
ATOM 787 O O . GLY A 1 110 ? 5.729 4.081 2.849 1.00 57.28 110 GLY A O 1
ATOM 788 N N . CYS A 1 111 ? 4.001 2.700 3.175 1.00 41.56 111 CYS A N 1
ATOM 789 C CA . CYS A 1 111 ? 3.583 3.357 4.405 1.00 41.56 111 CYS A CA 1
ATOM 790 C C . CYS A 1 111 ? 4.521 2.854 5.508 1.00 41.56 111 CYS A C 1
ATOM 792 O O . CYS A 1 111 ? 4.264 1.818 6.118 1.00 41.56 111 CYS A O 1
ATOM 794 N N . SER A 1 112 ? 5.669 3.506 5.708 1.00 39.81 112 SER A N 1
ATOM 795 C CA . SER A 1 112 ? 6.546 3.145 6.821 1.00 39.81 112 SER A CA 1
ATOM 796 C C . SER A 1 112 ? 5.854 3.586 8.120 1.00 39.81 112 SER A C 1
ATOM 798 O O . SER A 1 112 ? 5.553 4.772 8.255 1.00 39.81 112 SER A O 1
ATOM 800 N N . PRO A 1 113 ? 5.609 2.695 9.096 1.00 37.34 113 PRO A N 1
ATOM 801 C CA . PRO A 1 113 ? 5.187 3.103 10.431 1.00 37.34 113 PRO A CA 1
ATOM 802 C C . PRO A 1 113 ? 6.368 3.630 11.258 1.00 37.34 113 PRO A C 1
ATOM 804 O O . PRO A 1 113 ? 6.267 3.684 12.478 1.00 37.34 113 PRO A O 1
ATOM 807 N N . THR A 1 114 ? 7.509 3.964 10.641 1.00 33.38 114 THR A N 1
ATOM 808 C CA . THR A 1 114 ? 8.707 4.364 11.378 1.00 33.38 114 THR A CA 1
ATOM 809 C C . THR A 1 114 ? 8.415 5.686 12.089 1.00 33.38 114 THR A C 1
ATOM 811 O O . THR A 1 114 ? 8.242 6.697 11.404 1.00 33.38 114 THR A O 1
ATOM 814 N N . PRO A 1 115 ? 8.342 5.726 13.434 1.00 30.55 115 PRO A N 1
ATOM 815 C CA . PRO A 1 115 ? 8.322 7.006 14.118 1.00 30.55 115 PRO A CA 1
ATOM 816 C C . PRO A 1 115 ? 9.618 7.750 13.762 1.00 30.55 115 PRO A C 1
ATOM 818 O O . PRO A 1 115 ? 10.654 7.099 13.557 1.00 30.55 115 PRO A O 1
ATOM 821 N N . PRO A 1 116 ? 9.596 9.093 13.667 1.00 31.98 116 PRO A N 1
ATOM 822 C CA . PRO A 1 116 ? 10.824 9.854 13.496 1.00 31.98 116 PRO A CA 1
ATOM 823 C C . PRO A 1 116 ? 11.798 9.423 14.595 1.00 31.98 116 PRO A C 1
ATOM 825 O O . PRO A 1 116 ? 11.445 9.421 15.777 1.00 31.98 116 PRO A O 1
ATOM 828 N N . ARG A 1 117 ? 13.011 8.999 14.209 1.00 29.00 117 ARG A N 1
ATOM 829 C CA . ARG A 1 117 ? 14.070 8.746 15.191 1.00 29.00 117 ARG A CA 1
ATOM 830 C C . ARG A 1 117 ? 14.212 10.023 16.021 1.00 29.00 117 ARG A C 1
ATOM 832 O O . ARG A 1 117 ? 14.377 11.084 15.414 1.00 29.00 117 ARG A O 1
ATOM 839 N N . PRO A 1 118 ? 14.159 9.964 17.362 1.00 31.64 118 PRO A N 1
ATOM 840 C CA . PRO A 1 118 ? 14.536 11.119 18.153 1.00 31.64 118 PRO A CA 1
ATOM 841 C C . PRO A 1 118 ? 15.962 11.483 17.749 1.00 31.64 118 PRO A C 1
ATOM 843 O O . PRO A 1 118 ? 16.846 10.622 17.722 1.00 31.64 118 PRO A O 1
ATOM 846 N N . SER A 1 119 ? 16.147 12.741 17.349 1.00 35.09 119 SER A N 1
ATOM 847 C CA . SER A 1 119 ? 17.457 13.291 17.028 1.00 35.09 119 SER A CA 1
ATOM 848 C C . SER A 1 119 ? 18.363 12.999 18.219 1.00 35.09 119 SER A C 1
ATOM 850 O O . SER A 1 119 ? 18.087 13.457 19.329 1.00 35.09 119 SER A O 1
ATOM 852 N N . ALA A 1 120 ? 19.372 12.150 18.022 1.00 34.22 120 ALA A N 1
ATOM 853 C CA . ALA A 1 120 ? 20.326 11.825 19.065 1.00 34.22 120 ALA A CA 1
ATOM 854 C C . ALA A 1 120 ? 21.104 13.104 19.376 1.00 34.22 120 ALA A C 1
ATOM 856 O O . ALA A 1 120 ? 22.063 13.450 18.688 1.00 34.22 120 ALA A O 1
ATOM 857 N N . ALA A 1 121 ? 20.656 13.831 20.398 1.00 33.78 121 ALA A N 1
ATOM 858 C CA . ALA A 1 121 ? 21.470 14.828 21.056 1.00 33.78 121 ALA A CA 1
ATOM 859 C C . ALA A 1 121 ? 22.667 14.081 21.653 1.00 33.78 121 ALA A C 1
ATOM 861 O O . ALA A 1 121 ? 22.565 13.417 22.683 1.00 33.78 121 ALA A O 1
ATOM 862 N N . LEU A 1 122 ? 23.791 14.141 20.942 1.00 38.50 122 LEU A N 1
ATOM 863 C CA . LEU A 1 122 ? 25.110 13.841 21.471 1.00 38.50 122 LEU A CA 1
ATOM 864 C C . LEU A 1 122 ? 25.350 14.758 22.673 1.00 38.50 122 LEU A C 1
ATOM 866 O O . LEU A 1 122 ? 25.755 15.906 22.517 1.00 38.50 122 LEU A O 1
ATOM 870 N N . THR A 1 123 ? 25.115 14.252 23.877 1.00 35.34 123 THR A N 1
ATOM 871 C CA . THR A 1 123 ? 25.739 14.783 25.086 1.00 35.34 123 THR A CA 1
ATOM 872 C C . THR A 1 123 ? 26.689 13.724 25.621 1.00 35.34 123 THR A C 1
ATOM 874 O O . THR A 1 123 ? 26.342 12.810 26.363 1.00 35.34 123 THR A O 1
ATOM 877 N N . SER A 1 124 ? 27.940 13.840 25.186 1.00 36.22 124 SER A N 1
ATOM 878 C CA . SER A 1 124 ? 29.085 13.208 25.825 1.00 36.22 124 SER A CA 1
ATOM 879 C C . SER A 1 124 ? 29.210 13.741 27.256 1.00 36.22 124 SER A C 1
ATOM 881 O O . SER A 1 124 ? 29.653 14.870 27.458 1.00 36.22 124 SER A O 1
ATOM 883 N N . SER A 1 125 ? 28.827 12.937 28.247 1.00 39.38 125 SER A N 1
ATOM 884 C CA . SER A 1 125 ? 29.213 13.144 29.644 1.00 39.38 125 SER A CA 1
ATOM 885 C C . SER A 1 125 ? 30.251 12.093 30.017 1.00 39.38 125 SER A C 1
ATOM 887 O O . SER A 1 125 ? 29.944 10.940 30.320 1.00 39.38 125 SER A O 1
ATOM 889 N N . THR A 1 126 ? 31.511 12.500 29.915 1.00 39.50 126 THR A N 1
ATOM 890 C CA . THR A 1 126 ? 32.676 11.766 30.398 1.00 39.50 126 THR A CA 1
ATOM 891 C C . THR A 1 126 ? 32.713 11.873 31.924 1.00 39.50 126 THR A C 1
ATOM 893 O O . THR A 1 126 ? 33.089 12.913 32.458 1.00 39.50 126 THR A O 1
ATOM 896 N N . SER A 1 127 ? 32.350 10.803 32.635 1.00 36.59 127 SER A N 1
ATOM 897 C CA . SER A 1 127 ? 32.616 10.667 34.077 1.00 36.59 127 SER A CA 1
ATOM 898 C C . SER A 1 127 ? 33.947 9.933 34.296 1.00 36.59 127 SER A C 1
ATOM 900 O O . SER A 1 127 ? 34.086 8.801 33.825 1.00 36.59 127 SER A O 1
ATOM 902 N N . PRO A 1 128 ? 34.931 10.509 35.013 1.00 48.22 128 PRO A N 1
ATOM 903 C CA . PRO A 1 128 ? 36.164 9.804 35.339 1.00 48.22 128 PRO A CA 1
ATOM 904 C C . PRO A 1 128 ? 35.980 8.849 36.531 1.00 48.22 128 PRO A C 1
ATOM 906 O O . PRO A 1 128 ? 35.393 9.190 37.560 1.00 48.22 128 PRO A O 1
ATOM 909 N N . ARG A 1 129 ? 36.524 7.634 36.369 1.00 41.22 129 ARG A N 1
ATOM 910 C CA . ARG A 1 129 ? 36.679 6.582 37.387 1.00 41.22 129 ARG A CA 1
ATOM 911 C C . ARG A 1 129 ? 37.294 7.141 38.675 1.00 41.22 129 ARG A C 1
ATOM 913 O O . ARG A 1 129 ? 38.398 7.676 38.642 1.00 41.22 129 ARG A O 1
ATOM 920 N N . ARG A 1 130 ? 36.642 6.914 39.820 1.00 45.12 130 ARG A N 1
ATOM 921 C CA . ARG A 1 130 ? 37.319 6.912 41.125 1.00 45.12 130 ARG A CA 1
ATOM 922 C C . ARG A 1 130 ? 38.001 5.558 41.320 1.00 45.12 130 ARG A C 1
ATOM 924 O O . ARG A 1 130 ? 37.346 4.521 41.255 1.00 45.12 130 ARG A O 1
ATOM 931 N N . SER A 1 131 ? 39.312 5.593 41.522 1.00 56.53 131 SER A N 1
ATOM 932 C CA . SER A 1 131 ? 40.126 4.456 41.959 1.00 56.53 131 SER A CA 1
ATOM 933 C C . SER A 1 131 ? 39.740 4.013 43.380 1.00 56.53 131 SER A C 1
ATOM 935 O O . SER A 1 131 ? 39.289 4.850 44.168 1.00 56.53 131 SER A O 1
ATOM 937 N N . PRO A 1 132 ? 39.920 2.728 43.730 1.00 54.56 132 PRO A N 1
ATOM 938 C CA . PRO A 1 132 ? 39.682 2.235 45.083 1.00 54.56 132 PRO A CA 1
ATOM 939 C C . PRO A 1 132 ? 40.808 2.672 46.034 1.00 54.56 132 PRO A C 1
ATOM 941 O O . PRO A 1 132 ? 41.977 2.685 45.648 1.00 54.56 132 PRO A O 1
ATOM 944 N N . LEU A 1 133 ? 40.451 3.035 47.272 1.00 51.91 133 LEU A N 1
ATOM 945 C CA . LEU A 1 133 ? 41.413 3.218 48.361 1.00 51.91 133 LEU A CA 1
ATOM 946 C C . LEU A 1 133 ? 42.031 1.863 48.738 1.00 51.91 133 LEU A C 1
ATOM 948 O O . LEU A 1 133 ? 41.307 0.885 48.922 1.00 51.91 133 LEU A O 1
ATOM 952 N N . SER A 1 134 ? 43.353 1.853 48.897 1.00 54.62 134 SER A N 1
ATOM 953 C CA . SER A 1 134 ? 44.101 0.804 49.591 1.00 54.62 134 SER A CA 1
ATOM 954 C C . SER A 1 134 ? 44.379 1.214 51.039 1.00 54.62 134 SER A C 1
ATOM 956 O O . SER A 1 134 ? 44.848 2.330 51.265 1.00 54.62 134 SER A O 1
ATOM 958 N N . THR A 1 135 ? 44.262 0.215 51.922 1.00 53.91 135 THR A N 1
ATOM 959 C CA . THR A 1 135 ? 44.745 0.090 53.320 1.00 53.91 135 THR A CA 1
ATOM 960 C C . THR A 1 135 ? 43.944 0.775 54.417 1.00 53.91 135 THR A C 1
ATOM 962 O O . THR A 1 135 ? 43.840 2.018 54.410 1.00 53.91 135 THR A O 1
#

pLDDT: mean 80.51, std 20.81, range [29.0, 98.0]